Protein AF-A0A9E4ZGZ9-F1 (afdb_monomer_lite)

Foldseek 3Di:
DDDDDDDLLDWDWDKDKDFDFPQPDPDDDDDPDDDDDDGPPDGQRFIWIWTGTPNFDIDIGTDSDDDPVVVVVRVVVRCCRRPVPD

Structure (mmCIF, N/CA/C/O backbone):
data_AF-A0A9E4ZGZ9-F1
#
_entry.id   AF-A0A9E4ZGZ9-F1
#
loop_
_atom_site.group_PDB
_atom_site.id
_atom_site.type_symbol
_atom_site.label_atom_id
_atom_site.label_alt_id
_atom_site.label_comp_id
_atom_site.label_asym_id
_atom_site.label_entity_id
_atom_site.label_seq_id
_atom_site.pdbx_PDB_ins_code
_atom_site.Cartn_x
_atom_site.Cartn_y
_atom_site.Cartn_z
_atom_site.occupancy
_atom_site.B_iso_or_equiv
_atom_site.auth_seq_id
_atom_site.auth_comp_id
_atom_site.auth_asym_id
_atom_site.auth_atom_id
_atom_site.pdbx_PDB_model_num
ATOM 1 N N . LYS A 1 1 ? -11.855 -22.246 16.448 1.00 54.56 1 LYS A N 1
ATOM 2 C CA . LYS A 1 1 ? -11.340 -20.934 16.915 1.00 54.56 1 LYS A CA 1
ATOM 3 C C . LYS A 1 1 ? -12.512 -19.962 16.847 1.00 54.56 1 LYS A C 1
ATOM 5 O O . LYS A 1 1 ?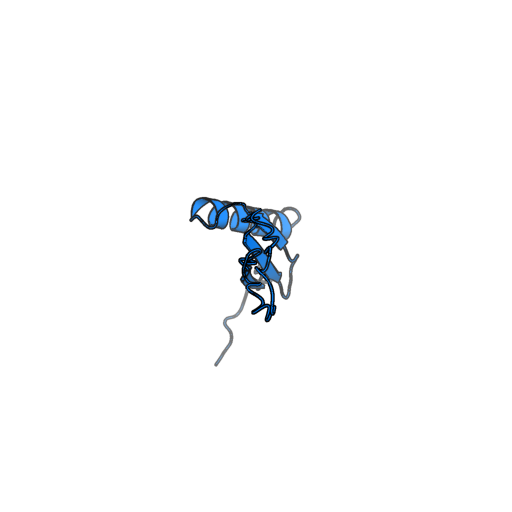 -13.056 -19.835 15.761 1.00 54.56 1 LYS A O 1
ATOM 10 N N . LYS A 1 2 ? -12.970 -19.392 17.970 1.00 51.62 2 LYS A N 1
ATOM 11 C CA . LYS A 1 2 ? -13.993 -18.332 17.939 1.00 51.62 2 LYS A CA 1
ATOM 12 C C . LYS A 1 2 ? -13.348 -17.097 17.310 1.00 51.62 2 LYS A C 1
ATOM 14 O O . LYS A 1 2 ? -12.276 -16.697 17.758 1.00 51.62 2 LYS A O 1
ATOM 19 N N . VAL A 1 3 ? -13.945 -16.588 16.239 1.00 62.62 3 VAL A N 1
ATOM 20 C CA . VAL A 1 3 ? -13.596 -15.276 15.686 1.00 62.62 3 VAL A CA 1
ATOM 21 C C . VAL A 1 3 ? -14.038 -14.246 16.736 1.00 62.62 3 VAL A C 1
ATOM 23 O O . VAL A 1 3 ? -15.119 -14.439 17.300 1.00 62.62 3 VAL A O 1
ATOM 26 N N . PRO A 1 4 ? -13.202 -13.261 17.106 1.00 73.00 4 PRO A N 1
ATOM 27 C CA . PRO A 1 4 ? -13.618 -12.215 18.037 1.00 73.00 4 PRO A CA 1
ATOM 28 C C . PRO A 1 4 ? -14.869 -11.510 17.500 1.00 73.00 4 PRO A C 1
ATOM 30 O O . PRO A 1 4 ? -14.998 -11.348 16.287 1.00 73.00 4 PRO A O 1
ATOM 33 N N . GLU A 1 5 ? -15.791 -11.137 18.391 1.00 70.31 5 GLU A N 1
ATOM 34 C CA . GLU A 1 5 ? -16.881 -10.230 18.020 1.00 70.31 5 GLU A CA 1
ATOM 35 C C . GLU A 1 5 ? -16.248 -8.926 17.532 1.00 70.31 5 GLU A C 1
ATOM 37 O O . GLU A 1 5 ? -15.371 -8.371 18.194 1.00 70.31 5 GLU A O 1
ATOM 42 N N . MET A 1 6 ? -16.614 -8.522 16.321 1.00 67.00 6 MET A N 1
ATOM 43 C CA . MET A 1 6 ? -16.139 -7.299 15.693 1.00 67.00 6 MET A CA 1
ATOM 44 C C . MET A 1 6 ? -17.267 -6.287 15.721 1.00 67.00 6 MET A C 1
ATOM 46 O O . MET A 1 6 ? -18.402 -6.641 15.405 1.00 67.00 6 MET A O 1
ATOM 50 N N . ASP A 1 7 ? -16.935 -5.044 16.048 1.00 75.19 7 ASP A N 1
ATOM 51 C CA . ASP A 1 7 ? -17.864 -3.934 15.890 1.00 75.19 7 ASP A CA 1
ATOM 52 C C . ASP A 1 7 ? -18.178 -3.738 14.398 1.00 75.19 7 ASP A C 1
ATOM 54 O O . ASP A 1 7 ? -17.284 -3.896 13.557 1.00 75.19 7 ASP A O 1
ATOM 58 N N . ASP A 1 8 ? -19.420 -3.366 14.074 1.00 70.19 8 ASP A N 1
ATOM 59 C CA . ASP A 1 8 ? -19.881 -3.149 12.690 1.00 70.19 8 ASP A CA 1
ATOM 60 C C . ASP A 1 8 ? -19.056 -2.073 11.947 1.00 70.19 8 ASP A C 1
ATOM 62 O O . ASP A 1 8 ? -18.953 -2.109 10.722 1.00 70.19 8 ASP A O 1
ATOM 66 N N . ASP A 1 9 ? -18.375 -1.188 12.686 1.00 74.88 9 ASP A N 1
ATOM 67 C CA . ASP A 1 9 ? -17.475 -0.146 12.163 1.00 74.88 9 ASP A CA 1
ATOM 68 C C . ASP A 1 9 ? -16.029 -0.634 11.914 1.00 74.88 9 ASP A C 1
ATOM 70 O O . ASP A 1 9 ? -15.111 0.150 11.628 1.00 74.88 9 ASP 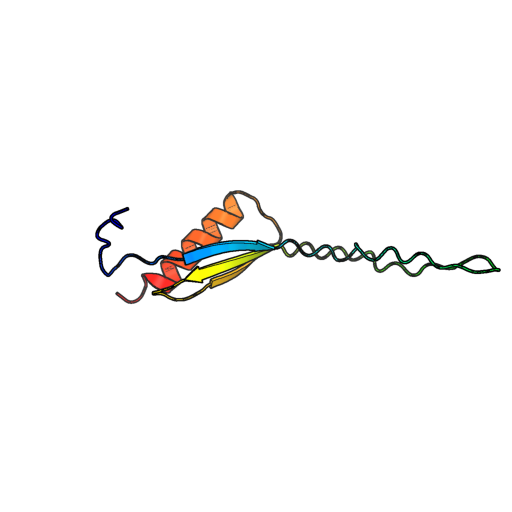A O 1
ATOM 74 N N . THR A 1 10 ? -15.775 -1.938 12.040 1.00 79.44 10 THR A N 1
ATOM 75 C CA . THR A 1 10 ? -14.450 -2.525 11.813 1.00 79.44 10 THR A CA 1
ATOM 76 C C . THR A 1 10 ? -14.285 -2.964 10.363 1.00 79.44 10 THR A C 1
ATOM 78 O O . THR A 1 10 ? -14.858 -3.961 9.921 1.00 79.44 10 THR A O 1
ATOM 81 N N . VAL A 1 11 ? -13.394 -2.294 9.629 1.00 82.06 11 VAL A N 1
ATOM 82 C CA . VAL A 1 11 ? -13.020 -2.715 8.274 1.00 82.06 11 VAL A CA 1
ATOM 83 C C . VAL A 1 11 ? -11.877 -3.726 8.322 1.00 82.06 11 VAL A C 1
ATOM 85 O O . VAL A 1 11 ? -10.760 -3.415 8.730 1.00 82.06 11 VAL A O 1
ATOM 88 N N . ILE A 1 12 ? -12.147 -4.947 7.854 1.00 84.94 12 ILE A N 1
ATOM 89 C CA . ILE A 1 12 ? -11.125 -5.977 7.638 1.00 84.94 12 ILE A CA 1
ATOM 90 C C . ILE A 1 12 ? -10.718 -6.008 6.173 1.00 84.94 12 ILE A C 1
ATOM 92 O O . ILE A 1 12 ? -11.569 -6.052 5.283 1.00 84.94 12 ILE A O 1
ATOM 96 N N . GLY A 1 13 ? -9.412 -6.069 5.936 1.00 86.81 13 GLY A N 1
ATOM 97 C CA . GLY A 1 13 ? -8.848 -6.273 4.614 1.00 86.81 13 GLY A CA 1
ATOM 98 C C . GLY A 1 13 ? -7.451 -6.875 4.643 1.00 86.81 13 GLY A C 1
ATOM 99 O O . GLY A 1 13 ? -6.817 -6.982 5.694 1.00 86.81 13 GLY A O 1
ATOM 100 N N . PHE A 1 14 ? -6.983 -7.274 3.467 1.00 87.19 14 PHE A N 1
ATOM 101 C CA . PHE A 1 14 ? -5.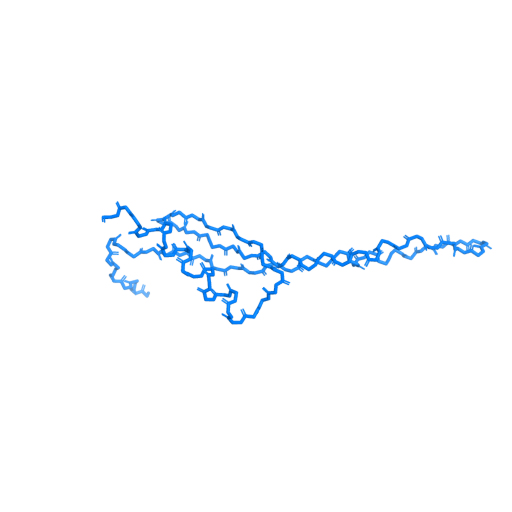635 -7.771 3.233 1.00 87.19 14 PHE A CA 1
ATOM 102 C C . PHE A 1 14 ? -4.776 -6.664 2.634 1.00 87.19 14 PHE A C 1
ATOM 104 O O . PHE A 1 14 ? -5.157 -6.064 1.632 1.00 87.19 14 PHE A O 1
ATOM 111 N N . LEU A 1 15 ? -3.618 -6.423 3.245 1.00 86.50 15 LEU A N 1
ATOM 112 C CA . LEU A 1 15 ? -2.598 -5.513 2.740 1.00 86.50 15 LEU A CA 1
ATOM 113 C C . LEU A 1 15 ? -1.536 -6.314 1.983 1.00 86.50 15 LEU A C 1
ATOM 115 O O . LEU A 1 15 ? -1.004 -7.279 2.532 1.00 86.50 15 LEU A O 1
ATOM 119 N N . ASP A 1 16 ? -1.214 -5.896 0.765 1.00 85.38 16 ASP A N 1
ATOM 120 C CA . ASP A 1 16 ? -0.143 -6.473 -0.047 1.00 85.38 16 ASP A CA 1
ATOM 121 C C . ASP A 1 16 ? 0.684 -5.379 -0.734 1.00 85.38 16 ASP A C 1
ATOM 123 O O . ASP A 1 16 ? 0.170 -4.308 -1.070 1.00 85.38 16 ASP A O 1
ATOM 127 N N . GLU A 1 17 ? 1.968 -5.660 -0.948 1.00 81.88 17 GLU A N 1
ATOM 128 C CA . GLU A 1 17 ? 2.890 -4.781 -1.665 1.00 81.88 17 GLU A CA 1
ATOM 129 C C . GLU A 1 17 ? 3.502 -5.525 -2.854 1.00 81.88 17 GLU A C 1
ATOM 131 O O . GLU A 1 17 ? 4.127 -6.577 -2.708 1.00 81.88 17 GLU A O 1
ATOM 136 N N . SER A 1 18 ? 3.392 -4.932 -4.042 1.00 79.50 18 SER A N 1
ATOM 137 C CA . SER A 1 18 ? 4.041 -5.427 -5.250 1.00 79.50 18 SER A CA 1
ATOM 138 C C . SER A 1 18 ? 5.104 -4.446 -5.734 1.00 79.50 18 SER A C 1
ATOM 140 O O . SER A 1 18 ? 4.825 -3.267 -5.940 1.00 79.50 18 SER A O 1
ATOM 142 N N . SER A 1 19 ? 6.325 -4.935 -5.965 1.00 74.12 19 SER A N 1
ATOM 143 C CA . SER A 1 19 ? 7.420 -4.163 -6.568 1.00 74.12 19 SER A CA 1
ATOM 144 C C . SER A 1 19 ? 7.772 -4.749 -7.942 1.00 74.12 19 SER A C 1
ATOM 146 O O . SER A 1 19 ? 8.558 -5.702 -8.031 1.00 74.12 19 SER A O 1
ATOM 148 N N . PRO A 1 20 ? 7.179 -4.239 -9.039 1.00 66.75 20 PRO A N 1
ATOM 149 C CA . PRO A 1 20 ? 7.424 -4.774 -10.371 1.00 66.75 20 PRO A CA 1
ATOM 150 C C . PRO A 1 20 ? 8.868 -4.495 -10.804 1.00 66.75 20 PRO A C 1
ATOM 152 O O . PRO A 1 20 ? 9.292 -3.345 -10.919 1.00 66.75 20 PRO A O 1
ATOM 155 N N . GLN A 1 21 ? 9.645 -5.540 -11.100 1.00 62.41 21 GLN A N 1
ATOM 156 C CA . GLN A 1 21 ? 10.988 -5.357 -11.654 1.00 62.41 21 GLN A CA 1
ATOM 157 C C . GLN A 1 21 ? 10.941 -5.198 -13.176 1.00 62.41 21 GLN A C 1
ATOM 159 O O . GLN A 1 21 ? 10.874 -6.181 -13.913 1.00 62.41 21 GLN A O 1
ATOM 164 N N . THR A 1 22 ? 11.063 -3.962 -13.665 1.00 59.12 22 THR A N 1
ATOM 165 C CA . THR A 1 22 ? 11.053 -3.658 -15.110 1.00 59.12 22 THR A CA 1
ATOM 166 C C . THR A 1 22 ? 12.307 -4.109 -15.866 1.00 59.12 22 THR A C 1
ATOM 168 O O . THR A 1 22 ? 12.312 -4.104 -17.093 1.00 59.12 22 THR A O 1
ATOM 171 N N . THR A 1 23 ? 13.366 -4.517 -15.157 1.00 55.91 23 THR A N 1
ATOM 172 C CA . THR A 1 23 ? 14.648 -4.945 -15.746 1.00 55.91 23 THR A CA 1
ATOM 173 C C . THR A 1 23 ? 14.864 -6.462 -15.728 1.00 55.91 23 THR A C 1
ATOM 175 O O . THR A 1 23 ? 15.964 -6.926 -16.036 1.00 55.91 23 THR A O 1
ATOM 178 N N . SER A 1 24 ? 13.856 -7.253 -15.340 1.00 50.91 24 SER A N 1
ATOM 179 C CA . SER A 1 24 ? 13.957 -8.717 -15.215 1.00 50.91 24 SER A CA 1
ATOM 180 C C . SER A 1 24 ? 13.645 -9.440 -16.532 1.00 50.91 24 SER A C 1
ATOM 182 O O . SER A 1 24 ? 12.794 -10.316 -16.634 1.00 50.91 24 SER A O 1
ATOM 184 N N . ASN A 1 25 ? 14.321 -9.033 -17.595 1.00 55.59 25 ASN A N 1
ATOM 185 C CA . ASN A 1 25 ? 14.170 -9.577 -18.940 1.00 55.59 25 ASN A CA 1
ATOM 186 C C . ASN A 1 25 ? 15.551 -9.659 -19.593 1.00 55.59 25 ASN A C 1
ATOM 188 O O . ASN A 1 25 ? 15.836 -9.079 -20.637 1.00 55.59 25 ASN A O 1
ATOM 192 N N . THR A 1 26 ? 16.440 -10.420 -18.952 1.00 53.72 26 THR A N 1
ATOM 193 C CA . THR A 1 26 ? 17.690 -10.850 -19.584 1.00 53.72 26 THR A CA 1
ATOM 194 C C . THR A 1 26 ? 17.384 -12.075 -20.447 1.00 53.72 26 THR A C 1
ATOM 196 O O . THR A 1 26 ? 17.518 -13.208 -19.994 1.00 53.72 26 THR A O 1
ATOM 199 N N . GLN A 1 27 ? 16.925 -11.873 -21.684 1.00 56.38 27 GLN A N 1
ATOM 200 C CA . GLN A 1 27 ? 16.867 -12.975 -22.649 1.00 56.38 27 GLN A CA 1
ATOM 201 C C . GLN A 1 27 ? 18.293 -13.376 -23.054 1.00 56.38 27 GLN A C 1
ATOM 203 O O . GLN A 1 27 ? 19.121 -12.522 -23.382 1.00 56.38 27 GLN A O 1
ATOM 208 N N . ARG A 1 28 ? 18.593 -14.681 -23.042 1.00 58.72 28 ARG A N 1
ATOM 209 C CA . ARG A 1 28 ? 19.811 -15.222 -23.663 1.00 58.72 28 ARG A CA 1
ATOM 210 C C . ARG A 1 28 ? 19.617 -15.217 -25.179 1.00 58.72 28 ARG A C 1
ATOM 212 O O . ARG A 1 28 ? 18.918 -16.073 -25.709 1.00 58.72 28 ARG A O 1
ATOM 219 N N . LEU A 1 29 ? 20.224 -14.247 -25.860 1.00 58.12 29 LEU A N 1
ATOM 220 C CA . LEU A 1 29 ? 20.265 -14.188 -27.319 1.00 58.12 29 LEU A CA 1
ATOM 221 C C . LEU A 1 29 ? 21.466 -15.004 -27.818 1.00 58.12 29 LEU A C 1
ATOM 223 O O . LEU A 1 29 ? 22.607 -14.680 -27.491 1.00 58.12 29 LEU A O 1
ATOM 227 N N . TRP A 1 30 ? 21.219 -16.050 -28.605 1.00 59.47 30 TRP A N 1
ATOM 228 C CA . TRP A 1 30 ? 22.270 -16.752 -29.342 1.00 59.47 30 TRP A CA 1
ATOM 229 C C . TRP A 1 30 ? 22.438 -16.074 -30.701 1.00 59.47 30 TRP A C 1
ATOM 231 O O . TRP A 1 30 ? 21.498 -16.044 -31.493 1.00 59.47 30 TRP A O 1
ATOM 241 N N . SER A 1 31 ? 23.614 -15.515 -30.980 1.00 61.75 31 SER A N 1
ATOM 242 C CA . SER A 1 31 ? 23.942 -14.954 -32.292 1.00 61.75 31 SER A CA 1
ATOM 243 C C . SER A 1 31 ? 25.317 -15.435 -32.748 1.00 61.75 31 SER A C 1
ATOM 245 O O . SER A 1 31 ? 26.247 -15.552 -31.953 1.00 61.75 31 SER A O 1
ATOM 247 N N . PHE A 1 32 ? 25.449 -15.704 -34.046 1.00 64.81 32 PHE A N 1
ATOM 248 C CA . PHE A 1 32 ? 26.716 -16.111 -34.665 1.00 64.81 32 PHE A CA 1
ATOM 249 C C . PHE A 1 32 ? 27.636 -14.915 -34.994 1.00 64.81 32 PHE A C 1
ATOM 251 O O . PHE A 1 32 ? 28.826 -15.098 -35.234 1.00 64.81 32 PHE A O 1
ATOM 258 N N . THR A 1 33 ? 27.108 -13.687 -34.930 1.00 67.69 33 THR A N 1
ATOM 259 C CA . THR A 1 33 ? 27.838 -12.411 -35.074 1.00 67.69 33 THR A CA 1
ATOM 260 C C . THR A 1 33 ? 27.573 -11.539 -33.844 1.00 67.69 33 THR A C 1
ATOM 262 O O . THR A 1 33 ? 26.543 -11.729 -33.200 1.00 67.69 33 THR A O 1
ATOM 265 N N . LYS A 1 34 ? 28.471 -10.598 -33.499 1.00 63.72 34 LYS A N 1
ATOM 266 C CA . LYS A 1 34 ? 28.396 -9.752 -32.283 1.00 63.72 34 LYS A CA 1
ATOM 267 C C . LYS A 1 34 ? 26.950 -9.287 -31.979 1.00 63.72 34 LYS A C 1
ATOM 269 O O . LYS A 1 34 ? 26.419 -8.485 -32.746 1.00 63.72 34 LYS A O 1
ATOM 274 N N . PRO A 1 35 ? 26.316 -9.767 -30.892 1.00 60.19 35 PRO A N 1
ATOM 275 C CA . PRO A 1 35 ? 24.944 -9.394 -30.565 1.00 60.19 35 PRO A CA 1
ATOM 276 C C . PRO A 1 35 ? 24.887 -7.970 -30.008 1.00 60.19 35 PRO A C 1
ATOM 278 O O . P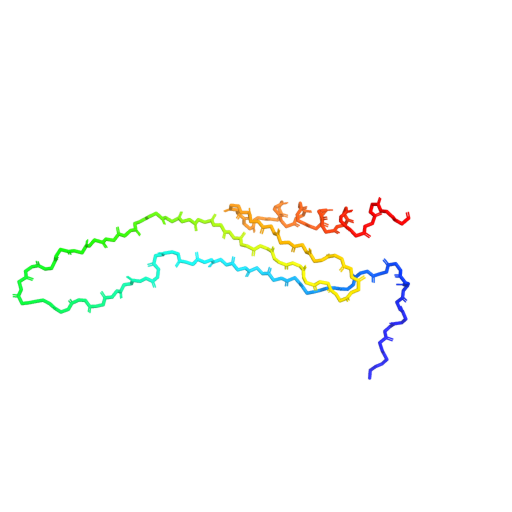RO A 1 35 ? 25.552 -7.657 -29.019 1.00 60.19 35 PRO A O 1
ATOM 281 N N . THR A 1 36 ? 24.054 -7.118 -30.605 1.00 58.47 36 THR A N 1
ATOM 282 C CA . THR A 1 36 ? 23.724 -5.791 -30.067 1.00 58.47 36 THR A CA 1
ATOM 283 C C . THR A 1 36 ? 22.489 -5.928 -29.180 1.00 58.47 36 THR A C 1
ATOM 285 O O . THR A 1 36 ? 21.399 -6.216 -29.667 1.00 58.47 36 THR A O 1
ATOM 288 N N . ILE A 1 37 ? 22.649 -5.767 -27.866 1.00 63.12 37 ILE A N 1
ATOM 289 C CA . ILE A 1 37 ? 21.551 -5.916 -26.900 1.00 63.12 37 ILE A CA 1
ATOM 290 C C . ILE A 1 37 ? 20.917 -4.544 -26.654 1.00 63.12 37 ILE A C 1
ATOM 292 O O . ILE A 1 37 ? 21.572 -3.658 -26.108 1.00 63.12 37 ILE A O 1
ATOM 296 N N . TYR A 1 38 ? 19.638 -4.379 -26.995 1.00 60.31 38 TYR A N 1
ATOM 297 C CA . TYR A 1 38 ? 18.860 -3.195 -26.624 1.00 60.31 38 TYR A CA 1
ATOM 298 C C . TYR A 1 38 ? 18.195 -3.450 -25.264 1.00 60.31 38 TYR A C 1
ATOM 300 O O . TYR A 1 38 ? 17.206 -4.175 -25.171 1.00 60.31 38 TYR A O 1
ATOM 308 N N . LYS A 1 39 ? 18.780 -2.921 -24.182 1.00 58.34 39 LYS A N 1
ATOM 309 C CA . LYS A 1 39 ? 18.195 -3.002 -22.834 1.00 58.34 39 LYS A CA 1
ATOM 310 C C . LYS A 1 39 ? 17.422 -1.724 -22.548 1.00 58.34 39 LYS A C 1
ATOM 312 O O . LYS A 1 39 ? 18.004 -0.645 -22.571 1.00 58.34 39 LYS A O 1
ATOM 317 N N . ASN A 1 40 ? 16.140 -1.850 -22.225 1.00 54.41 40 ASN A N 1
ATOM 318 C CA . ASN A 1 40 ? 15.377 -0.743 -21.665 1.00 54.41 40 ASN 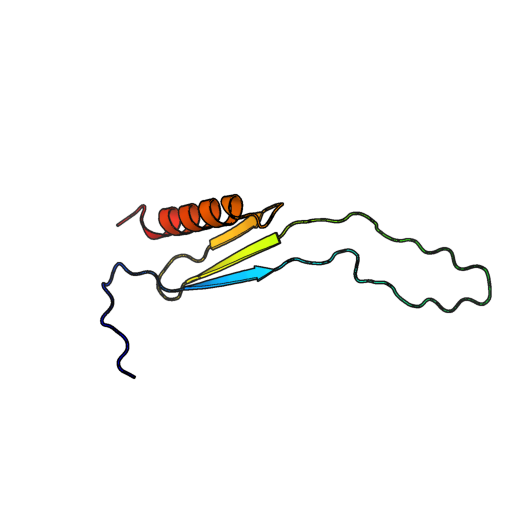A CA 1
ATOM 319 C C . ASN A 1 40 ? 15.782 -0.598 -20.185 1.00 54.41 40 ASN A C 1
ATOM 321 O O . ASN A 1 40 ? 15.442 -1.440 -19.357 1.00 54.41 40 ASN A O 1
ATOM 325 N N . THR A 1 41 ? 16.621 0.389 -19.869 1.00 54.44 41 THR A N 1
ATOM 326 C CA . THR A 1 41 ? 17.190 0.609 -18.523 1.00 54.44 41 THR A CA 1
ATOM 327 C C . THR A 1 41 ? 16.321 1.486 -17.627 1.00 54.44 41 THR A C 1
ATOM 329 O O . THR A 1 41 ? 16.714 1.764 -16.492 1.00 54.44 41 THR A O 1
ATOM 332 N N . THR A 1 42 ? 15.145 1.906 -18.094 1.00 55.72 42 THR A N 1
ATOM 333 C CA . THR A 1 42 ? 14.216 2.718 -17.308 1.00 55.72 42 THR A CA 1
ATOM 334 C C . THR A 1 42 ? 13.649 1.881 -16.160 1.00 55.72 42 THR A C 1
ATOM 336 O O . THR A 1 42 ? 12.739 1.065 -16.322 1.00 55.72 42 THR A O 1
ATOM 339 N N . LYS A 1 43 ? 14.237 2.055 -14.974 1.00 55.38 43 LYS A N 1
ATOM 340 C CA . LYS A 1 43 ? 13.750 1.477 -13.722 1.00 55.38 43 LYS A CA 1
ATOM 341 C C . LYS A 1 43 ? 12.564 2.309 -13.250 1.00 55.38 43 LYS A C 1
ATOM 343 O O . LYS A 1 43 ? 12.762 3.371 -12.671 1.00 55.38 43 LYS A O 1
ATOM 348 N N . LEU A 1 44 ? 11.349 1.834 -13.498 1.00 58.28 44 LEU A N 1
ATOM 349 C CA . LEU A 1 44 ? 10.163 2.391 -12.855 1.00 58.28 44 LEU A CA 1
ATOM 350 C C . LEU A 1 44 ? 10.069 1.743 -11.473 1.00 58.28 44 LEU A C 1
ATOM 352 O O . LEU A 1 44 ? 9.678 0.586 -11.352 1.00 58.28 44 LEU A O 1
ATOM 356 N N . ARG A 1 45 ? 10.510 2.459 -10.435 1.00 56.75 45 ARG A N 1
ATOM 357 C CA . ARG A 1 45 ? 10.237 2.089 -9.041 1.00 56.75 45 ARG A CA 1
ATOM 358 C C . ARG A 1 45 ? 8.869 2.651 -8.673 1.00 56.75 45 ARG A C 1
ATOM 360 O O . ARG A 1 45 ? 8.780 3.735 -8.120 1.00 56.75 45 ARG A O 1
ATOM 367 N N . ALA A 1 46 ? 7.821 1.937 -9.058 1.00 65.00 46 ALA A N 1
ATOM 368 C CA . ALA A 1 46 ? 6.464 2.206 -8.602 1.00 65.00 46 ALA A CA 1
ATOM 369 C C . ALA A 1 46 ? 6.026 1.001 -7.773 1.00 65.00 46 ALA A C 1
ATOM 371 O O . ALA A 1 46 ? 5.575 -0.008 -8.320 1.00 65.00 46 ALA A O 1
ATOM 372 N N . ASN A 1 47 ? 6.249 1.075 -6.464 1.00 71.25 47 ASN A N 1
ATOM 373 C C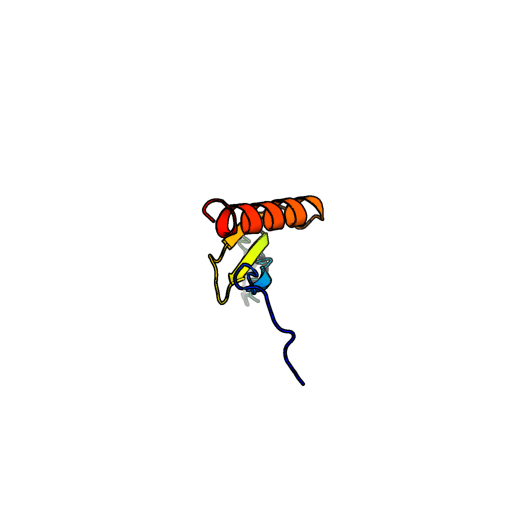A . ASN A 1 47 ? 5.779 0.048 -5.550 1.00 71.25 47 ASN A CA 1
ATOM 374 C C . ASN A 1 47 ? 4.272 0.243 -5.391 1.00 71.25 47 ASN A C 1
ATOM 376 O O . ASN A 1 47 ? 3.795 1.333 -5.082 1.00 71.25 47 ASN A O 1
ATOM 380 N N . SER A 1 48 ? 3.524 -0.802 -5.713 1.00 78.38 48 SER A N 1
ATOM 381 C CA . SER A 1 48 ? 2.068 -0.803 -5.670 1.00 78.38 48 SER A CA 1
ATOM 382 C C . SER A 1 48 ? 1.640 -1.321 -4.304 1.00 78.38 48 SER A C 1
ATOM 384 O O . SER A 1 48 ? 1.957 -2.460 -3.963 1.00 78.38 48 SER A O 1
ATOM 386 N N . PHE A 1 49 ? 0.928 -0.502 -3.544 1.00 84.00 49 PHE A N 1
ATOM 387 C CA . PHE A 1 49 ? 0.296 -0.873 -2.285 1.00 84.00 49 PHE A CA 1
ATOM 388 C C . PHE A 1 49 ? -1.180 -1.147 -2.538 1.00 84.00 49 PHE A C 1
ATOM 390 O O . PHE A 1 49 ? -1.893 -0.305 -3.080 1.00 84.00 49 PHE A O 1
ATOM 397 N N . GLY A 1 50 ? -1.636 -2.339 -2.171 1.00 86.44 50 GLY A N 1
ATOM 398 C CA . GLY A 1 50 ? -3.027 -2.750 -2.308 1.00 86.44 50 GLY A CA 1
ATOM 399 C C . GLY A 1 50 ? -3.615 -3.113 -0.956 1.00 86.44 50 GLY A C 1
ATOM 400 O O . GLY A 1 50 ? -3.042 -3.915 -0.223 1.00 86.44 50 GLY A O 1
ATOM 401 N N . PHE A 1 51 ? -4.776 -2.552 -0.640 1.00 88.25 51 PHE A N 1
ATOM 402 C CA . PHE A 1 51 ? -5.588 -2.941 0.501 1.00 88.25 51 PHE A CA 1
ATOM 403 C C . PHE A 1 51 ? -6.955 -3.421 0.026 1.00 88.25 51 PHE A C 1
ATOM 405 O O . PHE A 1 51 ? -7.788 -2.633 -0.427 1.00 88.25 51 PHE A O 1
ATOM 412 N N . TYR A 1 52 ? -7.171 -4.728 0.128 1.00 87.12 52 TYR A N 1
ATOM 413 C CA . TYR A 1 52 ? -8.378 -5.409 -0.328 1.00 87.12 52 TYR A CA 1
ATOM 414 C C . TYR A 1 52 ? -9.289 -5.687 0.857 1.00 87.12 52 TYR A C 1
ATOM 416 O O . TYR A 1 52 ? -9.030 -6.590 1.654 1.00 87.12 52 TYR A O 1
ATOM 424 N N . THR A 1 53 ? -10.344 -4.897 0.989 1.00 86.06 53 THR A N 1
ATOM 425 C CA . THR A 1 53 ? -11.292 -4.975 2.103 1.00 86.06 53 THR A CA 1
ATOM 426 C C . THR A 1 53 ? -12.427 -5.949 1.816 1.00 86.06 53 THR A C 1
ATOM 428 O O . THR A 1 53 ? -12.875 -6.092 0.682 1.00 86.06 53 THR A O 1
ATOM 431 N N . LEU A 1 54 ? -12.897 -6.632 2.860 1.00 83.25 54 LEU A N 1
ATOM 432 C CA . LEU A 1 54 ? -14.046 -7.540 2.794 1.00 83.25 54 LEU A CA 1
ATOM 433 C C . LEU A 1 54 ? -15.371 -6.796 3.002 1.00 83.25 54 LEU A C 1
ATOM 435 O O . LEU A 1 54 ? -16.344 -7.086 2.316 1.00 83.25 54 LEU A O 1
ATOM 439 N N . ASN A 1 55 ? -15.380 -5.817 3.914 1.00 81.94 55 ASN A N 1
ATOM 440 C CA . ASN A 1 55 ? -16.569 -5.057 4.321 1.00 81.94 55 ASN A CA 1
ATOM 441 C C . ASN A 1 55 ? -16.378 -3.533 4.159 1.00 81.94 55 ASN A C 1
ATOM 443 O O . ASN A 1 55 ? -16.959 -2.754 4.906 1.00 81.94 55 ASN A O 1
ATOM 447 N N . GLY A 1 56 ? -15.533 -3.088 3.225 1.00 80.56 56 GLY A N 1
ATOM 448 C CA . GLY A 1 56 ? -15.243 -1.663 3.039 1.00 80.56 56 GLY A CA 1
ATOM 449 C C . GLY A 1 56 ? -14.832 -1.311 1.613 1.00 80.56 56 GLY A C 1
ATOM 450 O O . GLY A 1 56 ? -15.014 -2.090 0.680 1.00 80.56 56 GLY A O 1
ATOM 451 N N . ASN A 1 57 ? -14.227 -0.139 1.451 1.00 85.00 57 ASN A N 1
ATOM 452 C CA . ASN A 1 57 ? -13.665 0.333 0.191 1.00 85.00 57 ASN A CA 1
ATOM 453 C C . ASN A 1 57 ? -12.214 -0.127 0.056 1.00 85.00 57 ASN A C 1
ATOM 455 O O . ASN A 1 57 ? -11.385 0.140 0.931 1.00 85.00 57 ASN A O 1
ATOM 459 N N . SER A 1 58 ? -11.914 -0.836 -1.032 1.00 86.56 58 SER A N 1
ATOM 460 C CA . SER A 1 58 ? -10.546 -1.252 -1.347 1.00 86.56 58 SER A CA 1
ATOM 461 C C . SER A 1 58 ? -9.741 -0.064 -1.872 1.00 86.56 58 SER A C 1
ATOM 463 O O . SER A 1 58 ? -10.265 0.777 -2.607 1.00 86.56 58 SER A O 1
ATOM 465 N N . VAL A 1 59 ? -8.466 0.011 -1.497 1.00 86.94 59 VAL A N 1
ATOM 466 C CA . VAL A 1 59 ? -7.580 1.137 -1.822 1.00 86.94 59 VAL A CA 1
ATOM 467 C C . VAL A 1 59 ? -6.330 0.606 -2.504 1.00 86.94 59 VAL A C 1
ATOM 469 O O . VAL A 1 59 ? -5.753 -0.381 -2.062 1.00 86.94 59 VAL A O 1
ATOM 472 N N . ILE A 1 60 ? -5.932 1.242 -3.601 1.00 86.69 60 ILE A N 1
ATOM 473 C CA . ILE A 1 60 ? -4.708 0.924 -4.333 1.00 86.69 60 ILE A CA 1
ATOM 474 C C . ILE A 1 60 ? -3.964 2.238 -4.533 1.00 86.69 60 ILE A C 1
ATOM 476 O O . ILE A 1 60 ? -4.559 3.186 -5.046 1.00 86.69 60 ILE A O 1
ATOM 480 N N . ASP A 1 61 ? -2.693 2.279 -4.146 1.00 82.56 61 ASP A N 1
ATOM 481 C CA . ASP A 1 61 ? -1.821 3.438 -4.338 1.00 82.56 61 ASP A CA 1
ATOM 482 C C . ASP A 1 61 ? -0.451 3.006 -4.878 1.00 82.56 61 ASP A C 1
ATOM 484 O O . ASP A 1 61 ? 0.012 1.885 -4.656 1.00 82.56 61 ASP A O 1
ATOM 488 N N . PHE A 1 62 ? 0.201 3.895 -5.618 1.00 79.56 62 PHE A N 1
ATOM 489 C CA . PHE A 1 62 ? 1.514 3.673 -6.208 1.00 79.56 62 PHE A CA 1
ATOM 490 C C . PHE A 1 62 ? 2.499 4.652 -5.586 1.00 79.56 62 PHE A C 1
ATOM 492 O O . PHE A 1 62 ? 2.530 5.831 -5.937 1.00 79.56 62 PHE A O 1
ATOM 499 N N . LYS A 1 63 ? 3.345 4.157 -4.684 1.00 76.56 63 LYS A N 1
ATOM 500 C CA . LYS A 1 63 ? 4.383 4.966 -4.046 1.00 76.56 63 LYS A CA 1
ATOM 501 C C . LYS A 1 63 ? 5.726 4.724 -4.723 1.00 76.56 63 LYS A C 1
ATOM 503 O O . LYS A 1 63 ? 6.069 3.615 -5.137 1.00 76.56 63 LYS A O 1
ATOM 508 N N . GLU A 1 64 ? 6.520 5.783 -4.829 1.00 68.81 64 GLU A N 1
ATOM 509 C CA . GLU A 1 64 ? 7.872 5.705 -5.397 1.00 68.81 64 GLU A CA 1
ATOM 510 C C . GLU A 1 64 ? 8.831 4.923 -4.477 1.00 68.81 64 GLU A C 1
ATOM 512 O O . GLU A 1 64 ? 9.844 4.353 -4.908 1.00 68.81 64 GLU A O 1
ATOM 517 N N . HIS A 1 65 ? 8.508 4.880 -3.183 1.00 72.50 65 HIS A N 1
ATOM 518 C CA . HIS A 1 65 ? 9.272 4.222 -2.136 1.00 72.50 65 HIS A CA 1
ATOM 519 C C . HIS A 1 65 ? 8.351 3.405 -1.214 1.00 72.50 65 HIS A C 1
ATOM 521 O O . HIS A 1 65 ? 7.151 3.640 -1.151 1.00 72.50 65 HIS A O 1
ATOM 527 N N . SER A 1 66 ? 8.937 2.431 -0.513 1.00 71.31 66 SER A N 1
ATOM 528 C CA . SER A 1 66 ? 8.256 1.626 0.520 1.00 71.31 66 SER A CA 1
ATOM 529 C C . SER A 1 66 ? 8.824 1.927 1.898 1.00 71.31 66 SER A C 1
ATOM 531 O O . SER A 1 66 ? 9.146 1.024 2.674 1.00 71.31 66 SER A O 1
ATOM 533 N N . LYS A 1 67 ? 9.084 3.206 2.179 1.00 80.00 67 LYS A N 1
ATOM 534 C CA . LYS A 1 67 ? 9.546 3.608 3.505 1.00 80.00 67 LYS A CA 1
ATOM 535 C C . LYS A 1 67 ? 8.363 3.586 4.467 1.00 80.00 67 LYS A C 1
ATOM 537 O O . LYS A 1 67 ? 7.200 3.568 4.075 1.00 80.00 67 LYS A O 1
ATOM 542 N N . LYS A 1 68 ? 8.671 3.611 5.762 1.00 82.00 68 LYS A N 1
ATOM 543 C CA . LYS A 1 68 ? 7.651 3.633 6.818 1.00 82.00 68 LYS A CA 1
ATOM 544 C C . LYS A 1 68 ? 6.688 4.818 6.668 1.00 82.00 68 LYS A C 1
ATOM 546 O O . LYS A 1 68 ? 5.523 4.691 7.019 1.00 82.00 68 LYS A O 1
ATOM 551 N N . GLU A 1 69 ? 7.164 5.948 6.145 1.00 84.81 69 GLU A N 1
ATOM 552 C CA . GLU A 1 69 ? 6.349 7.137 5.901 1.00 84.81 69 GLU A CA 1
ATOM 553 C C . GLU A 1 69 ? 5.287 6.882 4.823 1.00 84.81 69 GLU A C 1
ATOM 555 O O . GLU A 1 69 ? 4.127 7.223 5.038 1.00 84.81 69 GLU A O 1
ATOM 560 N N . ASP A 1 70 ? 5.662 6.206 3.731 1.00 82.56 70 ASP A N 1
ATOM 561 C CA . ASP A 1 70 ? 4.761 5.858 2.624 1.00 82.56 70 ASP A CA 1
ATOM 562 C C . ASP A 1 70 ? 3.649 4.904 3.094 1.00 82.56 70 ASP A C 1
ATOM 564 O O . ASP A 1 70 ? 2.479 5.069 2.749 1.00 82.56 70 ASP A O 1
ATOM 568 N N . VAL A 1 71 ? 4.001 3.939 3.954 1.00 82.88 71 VAL A N 1
ATOM 569 C CA . VAL A 1 71 ? 3.038 3.005 4.559 1.00 82.88 71 VAL A CA 1
ATOM 570 C C . VAL A 1 71 ? 2.087 3.730 5.514 1.00 82.88 71 VAL A C 1
ATOM 572 O O . VAL A 1 71 ? 0.886 3.473 5.493 1.00 82.88 71 VAL A O 1
ATOM 575 N N . CYS A 1 72 ? 2.591 4.649 6.345 1.00 86.25 72 CYS A N 1
ATOM 576 C CA . CYS A 1 72 ? 1.744 5.450 7.234 1.00 86.25 72 CYS A CA 1
ATOM 577 C C . CYS A 1 72 ? 0.749 6.318 6.451 1.00 86.25 72 CYS A C 1
ATOM 579 O O . CYS A 1 72 ? -0.412 6.409 6.847 1.00 86.25 72 CYS A O 1
ATOM 581 N N . GLU A 1 73 ? 1.187 6.933 5.352 1.00 87.06 73 GLU A N 1
ATOM 582 C CA . GLU A 1 73 ? 0.317 7.716 4.471 1.00 87.06 73 GLU A CA 1
ATOM 583 C C . GLU A 1 73 ? -0.765 6.834 3.833 1.00 87.06 73 GLU A C 1
ATOM 585 O O . GLU A 1 73 ? -1.943 7.186 3.861 1.00 87.06 73 GLU A O 1
ATOM 590 N N . PHE A 1 74 ? -0.395 5.644 3.355 1.00 86.31 74 PHE A N 1
ATOM 591 C CA . PHE A 1 74 ? -1.343 4.690 2.782 1.00 86.31 74 PHE A CA 1
ATOM 592 C C . PHE A 1 74 ? -2.396 4.220 3.801 1.00 86.31 74 PHE A C 1
ATOM 594 O O . PHE A 1 74 ? -3.584 4.158 3.493 1.00 86.31 74 PHE A O 1
ATOM 601 N N . LEU A 1 75 ? -1.996 3.949 5.049 1.00 86.19 75 LEU A N 1
ATOM 602 C CA . LEU A 1 75 ? -2.935 3.607 6.125 1.00 86.19 75 LEU A CA 1
ATOM 603 C C . LEU A 1 75 ? -3.892 4.764 6.456 1.00 86.19 75 LEU A C 1
ATOM 605 O O . LEU A 1 75 ? -5.061 4.519 6.761 1.00 86.19 75 LEU A O 1
ATOM 609 N N . ALA A 1 76 ? -3.418 6.012 6.396 1.00 87.69 76 ALA A N 1
ATOM 610 C CA . ALA A 1 76 ? -4.274 7.182 6.571 1.00 87.69 76 ALA A CA 1
ATOM 611 C C . ALA A 1 76 ? -5.305 7.293 5.436 1.00 87.69 76 ALA A C 1
ATOM 613 O O . ALA A 1 76 ? -6.481 7.515 5.707 1.00 87.69 76 ALA A O 1
ATOM 614 N N . GLU A 1 77 ? -4.908 7.030 4.189 1.00 87.56 77 GLU A N 1
ATOM 615 C CA . GLU A 1 77 ? -5.826 7.020 3.045 1.00 87.56 77 GLU A CA 1
ATOM 616 C C . GLU A 1 77 ? -6.889 5.915 3.156 1.00 87.56 77 GLU A C 1
ATOM 618 O O . GLU A 1 77 ? -8.071 6.156 2.896 1.00 87.56 77 GLU A O 1
ATOM 623 N N . ILE A 1 78 ? -6.495 4.709 3.585 1.00 87.12 78 ILE A N 1
ATOM 624 C CA . ILE A 1 78 ? -7.433 3.615 3.880 1.00 87.12 78 ILE A CA 1
ATOM 625 C C . ILE A 1 78 ? -8.457 4.068 4.915 1.00 87.12 78 ILE A C 1
ATOM 627 O O . ILE A 1 78 ? -9.651 3.812 4.743 1.00 87.12 78 ILE A O 1
ATOM 631 N N . LYS A 1 79 ? -7.999 4.739 5.977 1.00 84.44 79 LYS A N 1
ATOM 632 C CA . LYS A 1 79 ? -8.878 5.254 7.021 1.00 84.44 79 LYS A CA 1
ATOM 633 C C . LYS A 1 79 ? -9.841 6.291 6.448 1.00 84.44 79 LYS A C 1
ATOM 635 O O . LYS A 1 79 ? -11.047 6.138 6.604 1.00 84.44 79 LYS A O 1
ATOM 640 N N . ASP A 1 80 ? -9.352 7.292 5.733 1.00 86.50 80 ASP A N 1
ATOM 641 C CA . ASP A 1 80 ? -10.202 8.349 5.179 1.00 86.50 80 ASP A CA 1
ATOM 642 C C . ASP A 1 80 ? -11.258 7.786 4.215 1.00 86.50 80 ASP A C 1
ATOM 644 O O . ASP A 1 80 ? -12.430 8.153 4.286 1.00 86.50 80 ASP A O 1
ATOM 648 N N . LYS A 1 81 ? -10.897 6.812 3.373 1.00 84.69 81 LYS A N 1
ATOM 649 C CA . LYS A 1 81 ? -11.835 6.176 2.430 1.00 84.69 81 LYS A CA 1
ATOM 650 C C . LYS A 1 81 ? -12.879 5.268 3.076 1.00 84.69 81 LYS A C 1
ATOM 652 O O . LYS A 1 81 ? -13.867 4.934 2.420 1.00 84.69 81 LYS A O 1
ATOM 657 N N . ASN A 1 82 ? -12.668 4.846 4.318 1.00 79.75 82 ASN A N 1
ATOM 658 C CA . ASN A 1 82 ? -13.577 3.944 5.024 1.00 79.75 82 ASN A CA 1
ATOM 659 C C . ASN A 1 82 ? -14.326 4.613 6.188 1.00 79.75 82 ASN A C 1
ATOM 661 O O . ASN A 1 82 ? -15.385 4.125 6.557 1.00 79.75 82 ASN A O 1
ATOM 665 N N . TYR A 1 83 ? -13.833 5.736 6.721 1.00 72.62 83 TYR A N 1
ATOM 666 C CA . TYR A 1 83 ? -14.391 6.397 7.909 1.00 72.62 83 TYR A CA 1
ATOM 667 C C . TYR A 1 83 ? -14.939 7.819 7.657 1.00 72.62 83 TYR A C 1
ATOM 669 O O . TYR A 1 83 ? -15.517 8.407 8.562 1.00 72.62 83 TYR A O 1
ATOM 677 N N . CYS A 1 84 ? -14.798 8.411 6.460 1.00 58.06 84 CYS A N 1
ATOM 678 C CA . CYS A 1 84 ? -15.210 9.810 6.211 1.00 58.06 84 CYS A CA 1
ATOM 679 C C . CYS A 1 84 ? -16.727 10.013 5.955 1.00 58.06 84 CYS A C 1
ATOM 681 O O . CYS A 1 84 ? -17.170 11.135 5.724 1.00 58.06 84 CYS A O 1
ATOM 683 N N . CYS A 1 85 ? -17.552 8.962 5.994 1.00 45.28 85 CYS A N 1
ATOM 684 C CA . CYS A 1 85 ? -19.011 9.075 5.804 1.00 45.28 85 CYS A CA 1
ATOM 685 C C . CYS A 1 85 ? -19.852 8.198 6.753 1.00 45.28 85 CYS A C 1
ATOM 687 O O . CYS A 1 85 ? -20.998 7.899 6.421 1.00 45.28 85 CYS A O 1
ATOM 689 N N . SER A 1 86 ? -19.311 7.791 7.908 1.00 44.66 86 SER A N 1
ATOM 690 C CA . SER A 1 86 ? -20.115 7.250 9.019 1.00 44.66 86 SER A CA 1
ATOM 691 C C . SER A 1 86 ? -20.717 8.377 9.853 1.00 44.66 86 SER A C 1
ATOM 693 O O . SER A 1 86 ? -19.912 9.237 10.285 1.00 44.66 86 SER A O 1
#

pLDDT: mean 72.36, std 12.71, range [44.66, 88.25]

Radius of gyration: 20.61 Å; chains: 1; bounding box: 48×31×53 Å

Sequence (86 aa):
KKVPEMDDDTVIGFLDESSPQTTSNTQRLWSFTKPTIYKNTTKLRANSFGFYTLNGNSVIDFKEHSKKEDVCEFLAEIKDKNYCCS

Organism: NCBI:txid2828780

Secondary structure (DSSP, 8-state):
-PPPP--TT---EEEEEE---TT--------SS-------------EEEEEEESSS--EEEEES---HHHHHHHHHHHHHHHHTT-